Protein AF-A0A645CWG0-F1 (afdb_monomer_lite)

Secondary structure (DSSP, 8-state):
-HHHHHS-EEE--TT-SS-SEEEPPPPPGGGG--------SS-SSSEEEE--EEE-TT--EEEPPPEEEE--

Radius of gyration: 22.32 Å; chains: 1; bounding box: 46×21×60 Å

Organism: NCBI:txid1076179

Structure (mmCIF, N/CA/C/O backbone):
data_AF-A0A645CWG0-F1
#
_entry.id   AF-A0A645CWG0-F1
#
loop_
_atom_site.group_PDB
_atom_site.id
_atom_site.type_symbol
_atom_site.label_atom_id
_atom_site.label_alt_id
_atom_site.label_comp_id
_atom_site.label_asym_id
_atom_site.label_entity_id
_atom_site.label_seq_id
_atom_site.pdbx_PDB_ins_code
_atom_site.Cartn_x
_atom_site.Cartn_y
_atom_site.Cartn_z
_atom_site.occupancy
_atom_site.B_iso_or_equiv
_atom_site.auth_seq_id
_atom_site.auth_comp_id
_atom_site.auth_asym_id
_atom_site.auth_atom_id
_atom_site.pdbx_PDB_model_num
ATOM 1 N N . MET A 1 1 ? 9.171 12.721 -21.993 1.00 63.94 1 MET A N 1
ATOM 2 C CA . MET A 1 1 ? 8.373 11.892 -21.065 1.00 63.94 1 MET A CA 1
ATOM 3 C C . MET A 1 1 ? 7.209 11.193 -21.761 1.00 63.94 1 MET A C 1
ATOM 5 O O . MET A 1 1 ? 7.083 9.990 -21.607 1.00 63.94 1 MET A O 1
ATOM 9 N N . ASP A 1 2 ? 6.434 11.897 -22.594 1.00 82.62 2 ASP A N 1
ATOM 10 C CA . ASP A 1 2 ? 5.312 11.338 -23.377 1.00 82.62 2 ASP A CA 1
ATOM 11 C C . ASP A 1 2 ? 5.645 10.034 -24.142 1.00 82.62 2 ASP A C 1
ATOM 13 O O . ASP A 1 2 ? 4.904 9.057 -24.085 1.00 82.62 2 ASP A O 1
ATOM 17 N N . GLN A 1 3 ? 6.828 9.955 -24.759 1.00 85.06 3 GLN A N 1
ATOM 18 C CA . GLN A 1 3 ? 7.293 8.751 -25.460 1.00 85.06 3 GLN A CA 1
ATOM 19 C C . GLN A 1 3 ? 7.336 7.489 -24.576 1.00 85.06 3 GLN A C 1
ATOM 21 O O . GLN A 1 3 ? 6.950 6.419 -25.037 1.00 85.06 3 GLN A O 1
ATOM 26 N N . LEU A 1 4 ? 7.755 7.609 -23.311 1.00 86.12 4 LEU A N 1
ATOM 27 C CA . LEU A 1 4 ? 7.852 6.477 -22.379 1.00 86.12 4 LEU A CA 1
ATOM 28 C C . LEU A 1 4 ? 6.484 6.033 -21.850 1.00 86.12 4 LEU A C 1
ATOM 30 O O . LEU A 1 4 ? 6.342 4.899 -21.404 1.00 86.12 4 LEU A O 1
ATOM 34 N N . LEU A 1 5 ? 5.474 6.904 -21.889 1.00 89.44 5 LEU A N 1
ATOM 35 C CA . LEU A 1 5 ? 4.111 6.568 -21.469 1.00 89.44 5 LEU A CA 1
ATOM 36 C C . LEU A 1 5 ? 3.354 5.802 -22.561 1.00 89.44 5 LEU A C 1
ATOM 38 O O . LEU A 1 5 ? 2.528 4.945 -22.253 1.00 89.44 5 LEU A O 1
ATOM 42 N N . ARG A 1 6 ? 3.654 6.070 -23.839 1.00 87.88 6 ARG A N 1
ATOM 43 C CA . ARG A 1 6 ? 2.971 5.446 -24.985 1.00 87.88 6 ARG A CA 1
ATOM 44 C C . ARG A 1 6 ? 3.342 3.978 -25.189 1.00 87.88 6 ARG A C 1
ATOM 46 O O . ARG A 1 6 ? 2.510 3.209 -25.663 1.00 87.88 6 ARG A O 1
ATOM 53 N N . GLY A 1 7 ? 4.557 3.570 -24.829 1.00 86.56 7 GLY A N 1
ATOM 54 C CA . GLY A 1 7 ? 4.983 2.184 -24.993 1.00 86.56 7 GLY A CA 1
ATOM 55 C C . GLY A 1 7 ? 6.477 1.969 -24.803 1.00 86.56 7 GLY A C 1
ATOM 56 O O . GLY A 1 7 ? 7.209 2.863 -24.387 1.00 86.56 7 GLY A O 1
ATOM 57 N N . THR A 1 8 ? 6.909 0.748 -25.107 1.00 88.25 8 THR A N 1
ATOM 58 C CA . THR A 1 8 ? 8.327 0.386 -25.145 1.00 88.25 8 THR A CA 1
ATOM 59 C C . THR A 1 8 ? 9.020 1.142 -26.275 1.00 88.25 8 THR A C 1
ATOM 61 O O . THR A 1 8 ? 8.509 1.191 -27.393 1.00 88.25 8 THR A O 1
ATOM 64 N N . TYR A 1 9 ? 10.186 1.709 -25.982 1.00 86.88 9 TYR A N 1
ATOM 65 C CA . TYR A 1 9 ? 11.015 2.414 -26.950 1.00 86.88 9 TYR A CA 1
ATOM 66 C C . TYR A 1 9 ? 12.399 1.778 -27.020 1.00 86.88 9 TYR A C 1
ATOM 68 O O . TYR A 1 9 ? 13.039 1.570 -25.987 1.00 86.88 9 TYR A O 1
ATOM 76 N N . SER A 1 10 ? 12.863 1.526 -28.240 1.00 86.50 10 SER A N 1
ATOM 77 C CA . SER A 1 10 ? 14.176 0.948 -28.507 1.00 86.50 10 SER A CA 1
ATOM 78 C C . SER A 1 10 ? 14.990 1.871 -29.404 1.00 86.50 10 SER A C 1
ATOM 80 O O . SER A 1 10 ? 14.463 2.443 -30.360 1.00 86.50 10 SER A O 1
ATOM 82 N N . ASN A 1 11 ? 16.276 2.026 -29.089 1.00 83.69 11 ASN A N 1
ATOM 83 C CA . ASN A 1 11 ? 17.204 2.842 -29.861 1.00 83.69 11 ASN A CA 1
ATOM 84 C C . ASN A 1 11 ? 18.418 2.024 -30.315 1.00 83.69 11 ASN A C 1
ATOM 86 O O . ASN A 1 11 ? 18.944 1.187 -29.575 1.00 83.69 11 ASN A O 1
ATOM 90 N N . PHE A 1 12 ? 18.888 2.312 -31.525 1.00 82.44 12 PHE A N 1
ATOM 91 C CA . PHE A 1 12 ? 20.057 1.678 -32.123 1.00 82.44 12 PHE A CA 1
ATOM 92 C C . PHE A 1 12 ? 21.232 2.652 -32.072 1.00 82.44 12 PHE A C 1
ATOM 94 O O . PHE A 1 12 ? 21.121 3.801 -32.499 1.00 82.44 12 PHE A O 1
ATOM 101 N N . MET A 1 13 ? 22.369 2.203 -31.545 1.00 81.19 13 MET A N 1
ATOM 102 C CA . MET A 1 13 ? 23.615 2.962 -31.645 1.00 81.19 13 MET A CA 1
ATOM 103 C C . MET A 1 13 ? 24.267 2.669 -32.999 1.00 81.19 13 MET A C 1
ATOM 105 O O . MET A 1 13 ? 24.262 1.524 -33.454 1.00 81.19 13 MET A O 1
ATOM 109 N N . ILE A 1 14 ? 24.821 3.696 -33.650 1.00 78.44 14 ILE A N 1
ATOM 110 C CA . ILE A 1 14 ? 25.444 3.570 -34.977 1.00 78.44 14 ILE A CA 1
ATOM 111 C C . ILE A 1 14 ? 26.494 2.447 -34.942 1.00 78.44 14 ILE A C 1
ATOM 113 O O . ILE A 1 14 ? 27.417 2.485 -34.131 1.00 78.44 14 ILE A O 1
ATOM 117 N N . GLY A 1 15 ? 26.334 1.453 -35.822 1.00 74.69 15 GLY A N 1
ATOM 118 C CA . GLY A 1 15 ? 27.252 0.318 -35.977 1.00 74.69 15 GLY A CA 1
ATOM 119 C C . GLY A 1 15 ? 26.769 -1.022 -35.407 1.00 74.69 15 GLY A C 1
ATOM 120 O O . GLY A 1 15 ? 27.411 -2.035 -35.672 1.00 74.69 15 GLY A O 1
ATOM 121 N N . TRP A 1 16 ? 25.644 -1.068 -34.684 1.00 68.94 16 TRP A N 1
ATOM 122 C CA . TRP A 1 16 ? 25.103 -2.309 -34.110 1.00 68.94 16 TRP A CA 1
ATOM 123 C C . TRP A 1 16 ? 23.857 -2.794 -34.862 1.00 68.94 16 TRP A C 1
ATOM 125 O O . TRP A 1 16 ? 22.970 -2.006 -35.180 1.00 68.94 16 TRP A O 1
ATOM 135 N N . LEU A 1 17 ? 23.785 -4.104 -35.135 1.00 69.19 17 LEU A N 1
ATOM 136 C CA . LEU A 1 17 ? 22.681 -4.738 -35.878 1.00 69.19 17 LEU A CA 1
ATOM 137 C C . LEU A 1 17 ? 21.444 -5.053 -35.008 1.00 69.19 17 LEU A C 1
ATOM 139 O O . LEU A 1 17 ? 20.423 -5.488 -35.534 1.00 69.19 17 LEU A O 1
ATOM 143 N N . SER A 1 18 ? 21.537 -4.872 -33.689 1.00 74.50 18 SER A N 1
ATOM 144 C CA . SER A 1 18 ? 20.482 -5.153 -32.708 1.00 74.50 18 SER A CA 1
ATOM 145 C C . SER A 1 18 ? 20.190 -3.927 -31.844 1.00 74.50 18 SER A C 1
ATOM 147 O O . SER A 1 18 ? 21.041 -3.044 -31.712 1.00 74.50 18 SER A O 1
ATOM 149 N N . GLU A 1 19 ? 18.996 -3.883 -31.244 1.00 70.69 19 GLU A N 1
ATOM 150 C CA . GLU A 1 19 ? 18.596 -2.820 -30.315 1.00 70.69 19 GLU A CA 1
ATOM 151 C C . GLU A 1 19 ? 19.645 -2.686 -29.207 1.00 70.69 19 GLU A C 1
ATOM 153 O O . GLU A 1 19 ? 19.945 -3.649 -28.502 1.00 70.69 19 GLU A O 1
ATOM 158 N N . ALA A 1 20 ? 20.247 -1.504 -29.091 1.00 80.06 20 ALA A N 1
ATOM 159 C CA . ALA A 1 20 ? 21.357 -1.284 -28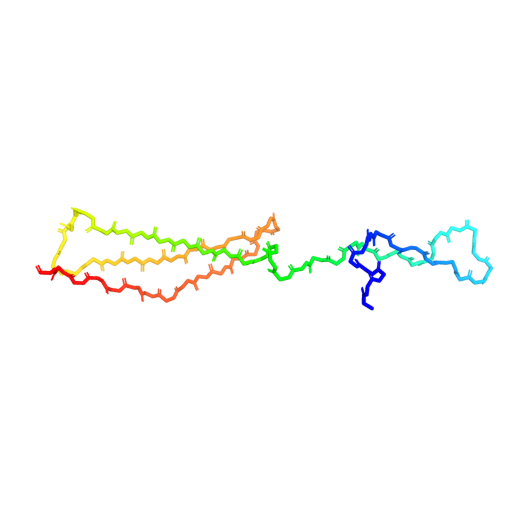.170 1.00 80.06 20 ALA A CA 1
ATOM 160 C C . ALA A 1 20 ? 20.862 -0.843 -26.785 1.00 80.06 20 ALA A C 1
ATOM 162 O O . ALA A 1 20 ? 21.535 -1.066 -25.781 1.00 80.06 20 ALA A O 1
ATOM 163 N N . ILE A 1 21 ? 19.689 -0.202 -26.735 1.00 84.50 21 ILE A N 1
ATOM 164 C CA . ILE A 1 21 ? 19.038 0.274 -25.513 1.00 84.50 21 ILE A CA 1
ATOM 165 C C . ILE A 1 21 ? 17.529 0.097 -25.675 1.00 84.50 21 ILE A C 1
ATOM 167 O O . ILE A 1 21 ? 16.961 0.574 -26.659 1.00 84.50 21 ILE A O 1
ATOM 171 N N . GLN A 1 22 ? 16.885 -0.523 -24.687 1.00 87.81 22 GLN A N 1
ATOM 172 C CA . GLN A 1 22 ? 15.436 -0.700 -24.631 1.00 87.81 22 GLN A CA 1
ATOM 173 C C . GLN A 1 22 ? 14.891 -0.151 -23.310 1.00 87.81 22 GLN A C 1
ATOM 175 O O . GLN A 1 22 ? 15.333 -0.539 -22.230 1.00 87.81 22 GLN A O 1
ATOM 180 N N . PHE A 1 23 ? 13.904 0.735 -23.402 1.00 89.19 23 PHE A N 1
ATOM 181 C CA . PHE A 1 23 ? 13.136 1.226 -22.264 1.00 89.19 23 PHE A CA 1
ATOM 182 C C . PHE A 1 23 ? 11.722 0.664 -22.332 1.00 89.19 23 PHE A C 1
ATOM 184 O O . PHE A 1 23 ? 11.008 0.875 -23.314 1.00 89.19 23 PHE A O 1
ATOM 191 N N . HIS A 1 24 ? 11.296 -0.029 -21.280 1.00 88.88 24 HIS A N 1
ATOM 192 C CA . HIS A 1 24 ? 9.898 -0.419 -21.133 1.00 88.88 24 HIS A CA 1
ATOM 193 C C . HIS A 1 24 ? 9.016 0.799 -20.854 1.00 88.88 24 HIS A C 1
ATOM 195 O O . HIS A 1 24 ? 9.486 1.830 -20.368 1.00 88.88 24 HIS A O 1
ATOM 201 N N . ARG A 1 25 ? 7.717 0.652 -21.142 1.00 90.25 25 ARG A N 1
ATOM 202 C CA . ARG A 1 25 ? 6.715 1.668 -20.817 1.00 90.25 25 ARG A CA 1
ATOM 203 C C . ARG A 1 25 ? 6.834 2.068 -19.343 1.00 90.25 25 ARG A C 1
ATOM 205 O O . ARG A 1 25 ? 6.812 1.204 -18.466 1.00 90.25 25 ARG A O 1
ATOM 212 N N . ALA A 1 26 ? 6.911 3.367 -19.081 1.00 90.25 26 ALA A N 1
ATOM 213 C CA . ALA A 1 26 ? 6.9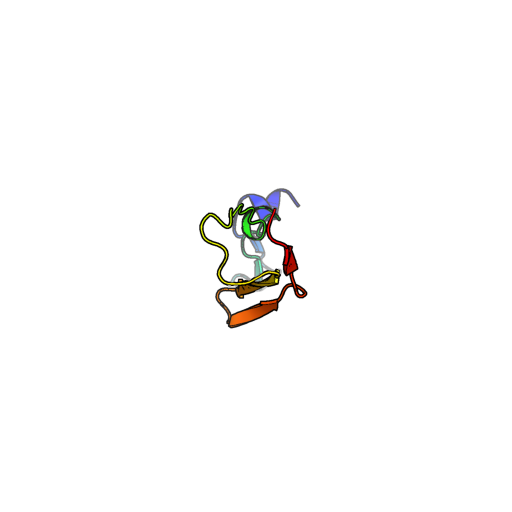24 3.896 -17.728 1.00 90.25 26 ALA A CA 1
ATOM 214 C C . ALA A 1 26 ? 5.593 3.589 -17.022 1.00 90.25 26 ALA A C 1
ATOM 216 O O . ALA A 1 26 ? 4.516 3.759 -17.597 1.00 90.25 26 ALA A O 1
ATOM 217 N N . ALA A 1 27 ? 5.670 3.138 -15.770 1.00 88.50 27 ALA A N 1
ATOM 218 C CA . ALA A 1 27 ? 4.500 3.031 -14.909 1.00 88.50 27 ALA A CA 1
ATOM 219 C C . ALA A 1 27 ? 4.110 4.432 -14.414 1.00 88.50 27 ALA A C 1
ATOM 221 O O . ALA A 1 27 ? 4.968 5.185 -13.951 1.00 88.50 27 ALA A O 1
ATOM 222 N N . THR A 1 28 ? 2.830 4.784 -14.527 1.00 88.94 28 THR A N 1
ATOM 223 C CA . THR A 1 28 ? 2.285 6.010 -13.931 1.00 88.94 28 THR A CA 1
ATOM 224 C C . THR A 1 28 ? 2.100 5.829 -12.426 1.00 88.94 28 THR A C 1
ATOM 226 O O . THR A 1 28 ? 2.053 4.703 -11.928 1.00 88.94 28 THR A O 1
ATOM 229 N N . GLU A 1 29 ? 1.971 6.938 -11.694 1.00 87.81 29 GLU A N 1
ATOM 230 C CA . GLU A 1 29 ? 1.687 6.927 -10.250 1.00 87.81 29 GLU A CA 1
ATOM 231 C C . GLU A 1 29 ? 0.446 6.087 -9.914 1.00 87.81 29 GLU A C 1
ATOM 233 O O . GLU A 1 29 ? 0.447 5.337 -8.943 1.00 87.81 29 GLU A O 1
ATOM 238 N N . GLU A 1 30 ? -0.579 6.146 -10.766 1.00 85.94 30 GLU A N 1
ATOM 239 C CA . GLU A 1 30 ? -1.834 5.402 -10.612 1.00 85.94 30 GLU A CA 1
ATOM 240 C C . GLU A 1 30 ? -1.628 3.888 -10.485 1.00 85.94 30 GLU A C 1
ATOM 242 O O . GLU A 1 30 ? -2.383 3.228 -9.783 1.00 85.94 30 GLU A O 1
ATOM 247 N N . VAL A 1 31 ? -0.576 3.329 -11.098 1.00 84.94 31 VAL A N 1
ATOM 248 C CA . VAL A 1 31 ? -0.257 1.892 -11.006 1.00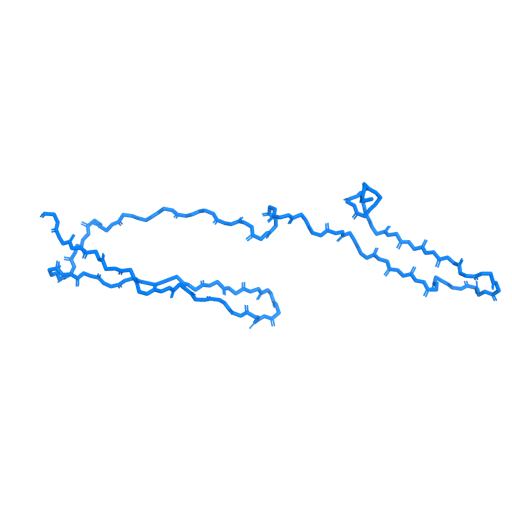 84.94 31 VAL A CA 1
ATOM 249 C C . VAL A 1 31 ? 0.164 1.491 -9.583 1.00 84.94 31 VAL A C 1
ATOM 251 O O . VAL A 1 31 ? 0.089 0.316 -9.226 1.00 84.94 31 VAL A O 1
ATOM 254 N N . TYR A 1 32 ? 0.589 2.455 -8.765 1.00 84.81 32 TYR A N 1
ATOM 255 C CA . TYR A 1 32 ? 1.020 2.253 -7.380 1.00 84.81 32 TYR A CA 1
ATOM 256 C C . TYR A 1 32 ? 0.099 2.917 -6.350 1.00 84.81 32 TYR A C 1
ATOM 258 O O . TYR A 1 32 ? 0.342 2.785 -5.150 1.00 84.81 32 TYR A O 1
ATOM 266 N N . LYS A 1 33 ? -0.953 3.616 -6.790 1.00 90.06 33 LYS A N 1
ATOM 267 C CA . LYS A 1 33 ? -1.913 4.274 -5.905 1.00 90.06 33 LYS A CA 1
ATOM 268 C C . LYS A 1 33 ? -3.106 3.358 -5.655 1.00 90.06 33 LYS A C 1
ATOM 270 O O . LYS A 1 33 ? -3.780 2.928 -6.584 1.00 90.06 33 LYS A O 1
ATOM 275 N N . ILE A 1 34 ? -3.374 3.083 -4.383 1.00 86.88 34 ILE A N 1
ATOM 276 C CA . ILE A 1 34 ? -4.534 2.313 -3.933 1.00 86.88 34 ILE A CA 1
ATOM 277 C C . ILE A 1 34 ? -5.209 3.114 -2.827 1.00 86.88 34 ILE A C 1
ATOM 279 O O . ILE A 1 34 ? -4.540 3.616 -1.925 1.00 86.88 34 ILE A O 1
ATOM 283 N N . GLU A 1 35 ? -6.529 3.213 -2.900 1.00 91.00 35 GLU A N 1
ATOM 284 C CA . GLU A 1 35 ? -7.367 3.795 -1.862 1.00 91.00 35 GLU A CA 1
ATOM 285 C C . GLU A 1 35 ? -8.359 2.728 -1.399 1.00 91.00 35 GLU A C 1
ATOM 287 O O . GLU A 1 35 ? -8.942 2.014 -2.218 1.00 91.00 35 GLU A O 1
ATOM 292 N N . TYR A 1 36 ? -8.492 2.567 -0.086 1.00 88.56 36 TYR A N 1
ATOM 293 C CA . TYR A 1 36 ? -9.361 1.566 0.517 1.00 88.56 36 TYR A CA 1
ATOM 294 C C . TYR A 1 36 ? -9.945 2.110 1.816 1.00 88.56 36 TYR A C 1
ATOM 296 O O . TYR A 1 36 ? -9.226 2.693 2.628 1.00 88.56 36 TYR A O 1
ATOM 304 N N . THR A 1 37 ? -11.241 1.891 2.013 1.00 92.25 37 THR A N 1
ATOM 305 C CA . THR A 1 37 ? -11.971 2.280 3.220 1.00 92.25 37 THR A CA 1
ATOM 306 C C . THR A 1 37 ? -12.536 1.029 3.874 1.00 92.25 37 THR A C 1
ATOM 308 O O . THR A 1 37 ? -13.104 0.173 3.199 1.00 92.25 37 THR A O 1
ATOM 311 N N . MET A 1 38 ? -12.377 0.934 5.190 1.00 90.12 38 MET A N 1
ATOM 312 C CA . MET A 1 38 ? -12.919 -0.132 6.023 1.00 90.12 38 MET A CA 1
ATOM 313 C C . MET A 1 38 ? -13.585 0.498 7.239 1.00 90.12 38 MET A C 1
ATOM 315 O O . MET A 1 38 ? -13.025 1.421 7.830 1.00 90.12 38 MET A O 1
ATOM 319 N N . THR A 1 39 ? -14.743 -0.038 7.607 1.00 90.88 39 THR A N 1
ATOM 320 C CA . THR A 1 39 ? -15.446 0.284 8.848 1.00 90.88 39 THR A CA 1
ATOM 321 C C . THR A 1 39 ? -15.368 -0.918 9.781 1.00 90.88 39 THR A C 1
ATOM 323 O O . THR A 1 39 ? -15.419 -2.061 9.323 1.00 90.88 39 THR A O 1
A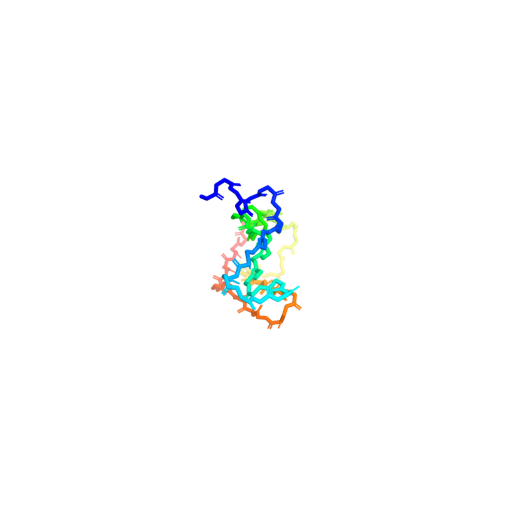TOM 326 N N . ASP A 1 40 ? -15.207 -0.653 11.074 1.00 90.56 40 ASP A N 1
ATOM 327 C CA . ASP A 1 40 ? -15.260 -1.666 12.123 1.00 90.56 40 ASP A CA 1
ATOM 328 C C . ASP A 1 40 ? -16.690 -1.772 12.672 1.00 90.56 40 ASP A C 1
ATOM 330 O O . ASP A 1 40 ? -17.098 -1.002 13.540 1.00 90.56 40 ASP A O 1
ATOM 334 N N . ASP A 1 41 ? -17.476 -2.694 12.111 1.00 90.25 41 ASP A N 1
ATOM 335 C CA . ASP A 1 41 ? -18.880 -2.897 12.492 1.00 90.25 41 ASP A CA 1
ATOM 336 C C . ASP A 1 41 ? -19.046 -3.809 13.725 1.00 90.25 41 ASP A C 1
ATOM 338 O O . ASP A 1 41 ? -20.155 -3.953 14.248 1.00 90.25 41 ASP A O 1
ATOM 342 N N . ALA A 1 42 ? -17.973 -4.461 14.185 1.00 90.44 42 ALA A N 1
ATOM 343 C CA . ALA A 1 42 ? -18.019 -5.416 15.289 1.00 90.44 42 ALA A CA 1
ATOM 344 C C . ALA A 1 42 ? -16.765 -5.316 16.179 1.00 90.44 42 ALA A C 1
ATOM 346 O O . ALA A 1 42 ? -15.949 -6.242 16.167 1.00 90.44 42 ALA A O 1
ATOM 347 N N . PRO A 1 43 ? -16.646 -4.247 16.994 1.00 89.31 43 PRO A N 1
ATOM 348 C CA . PRO A 1 43 ? -15.485 -4.043 17.853 1.00 89.31 43 PRO A CA 1
ATOM 349 C C . PRO A 1 43 ? -15.303 -5.199 18.840 1.00 89.31 43 PRO A C 1
ATOM 351 O O . PRO A 1 43 ? -16.239 -5.564 19.566 1.00 89.31 43 PRO A O 1
ATOM 354 N N . GLU A 1 44 ? -14.097 -5.764 18.895 1.00 89.25 44 GLU A N 1
ATOM 355 C CA . GLU A 1 44 ? -13.766 -6.866 19.807 1.00 89.25 44 GLU A CA 1
ATOM 356 C C . GLU A 1 44 ? -13.323 -6.347 21.183 1.00 89.25 44 GLU A C 1
ATOM 358 O O . GLU A 1 44 ? -13.487 -7.039 22.196 1.00 89.25 44 GLU A O 1
ATOM 363 N N . LYS A 1 45 ? -12.757 -5.133 21.237 1.00 91.31 45 LYS A N 1
ATOM 364 C CA . LYS A 1 45 ? -12.209 -4.505 22.450 1.00 91.31 45 LYS A CA 1
ATOM 365 C C . LYS A 1 45 ? -12.645 -3.044 22.585 1.00 91.31 45 LYS A C 1
ATOM 367 O O . LYS A 1 45 ? -13.299 -2.480 21.717 1.00 91.31 45 LYS A O 1
ATOM 372 N N . ASP A 1 46 ? -12.249 -2.417 23.694 1.00 92.12 46 ASP A N 1
ATOM 373 C CA . ASP A 1 46 ? -12.396 -0.964 23.883 1.00 92.12 46 ASP A CA 1
ATOM 374 C C . ASP A 1 46 ? -11.521 -0.169 22.897 1.00 92.12 46 ASP A C 1
ATOM 376 O O . ASP A 1 46 ? -11.906 0.911 22.446 1.00 92.12 46 ASP A O 1
ATOM 380 N N . THR A 1 47 ? -10.357 -0.730 22.547 1.00 93.69 47 THR A N 1
ATOM 381 C CA . THR A 1 47 ? -9.470 -0.233 21.492 1.00 93.69 47 THR A CA 1
ATOM 382 C C . THR A 1 47 ? -9.001 -1.397 20.630 1.00 93.69 47 THR A C 1
ATOM 384 O O . THR A 1 47 ? -8.267 -2.276 21.101 1.00 93.69 47 THR A O 1
ATOM 387 N N . ASP A 1 48 ? -9.370 -1.358 19.358 1.00 93.94 48 ASP A N 1
ATOM 388 C CA . ASP A 1 48 ? -8.923 -2.298 18.344 1.00 93.94 48 ASP A CA 1
ATOM 389 C C . ASP A 1 48 ? -7.701 -1.766 17.588 1.00 93.94 48 ASP A C 1
ATOM 391 O O . ASP A 1 48 ? -7.425 -0.562 17.518 1.00 93.94 48 ASP A O 1
ATOM 395 N N . TYR A 1 49 ? -6.904 -2.703 17.080 1.00 93.62 49 TYR A N 1
ATOM 396 C CA . TYR A 1 49 ? -5.616 -2.435 16.452 1.00 93.62 49 TYR A CA 1
ATOM 397 C C . TYR A 1 49 ? -5.610 -2.940 15.018 1.00 93.62 49 TYR A C 1
ATOM 399 O O . TYR A 1 49 ? -5.794 -4.131 14.758 1.00 93.62 49 TYR A O 1
ATOM 407 N N . TYR A 1 50 ? -5.279 -2.039 14.102 1.00 94.12 50 TYR A N 1
ATOM 408 C CA . TYR A 1 50 ? -5.188 -2.320 12.681 1.00 94.12 50 TYR A CA 1
ATOM 409 C C . TYR A 1 50 ? -3.836 -1.878 12.123 1.00 94.12 50 TYR A C 1
ATOM 411 O O . TYR A 1 50 ? -3.188 -0.954 12.621 1.00 94.12 50 TYR A O 1
ATOM 419 N N . TYR A 1 51 ? -3.403 -2.545 11.057 1.00 94.81 51 TYR A N 1
ATOM 420 C CA . TYR A 1 51 ? -2.250 -2.136 10.264 1.00 94.81 51 TYR A CA 1
ATOM 421 C C . TYR A 1 51 ? -2.405 -2.637 8.830 1.00 94.81 51 TYR A C 1
ATOM 423 O O . TYR A 1 51 ? -2.990 -3.690 8.569 1.00 94.81 51 TYR A O 1
ATOM 431 N N . VAL A 1 52 ? -1.861 -1.877 7.888 1.00 93.94 52 VAL A N 1
ATOM 432 C CA . VAL A 1 52 ? -1.916 -2.174 6.460 1.00 93.94 52 VAL A CA 1
ATOM 433 C C . VAL A 1 52 ? -0.557 -2.679 6.001 1.00 93.94 52 VAL A C 1
ATOM 435 O O . VAL A 1 52 ? 0.491 -2.156 6.388 1.00 93.94 52 VAL A O 1
ATOM 438 N N . ARG A 1 53 ? -0.576 -3.699 5.142 1.00 93.38 53 ARG A N 1
ATOM 439 C CA . ARG A 1 53 ? 0.606 -4.202 4.442 1.00 93.38 53 ARG A CA 1
ATOM 440 C C . ARG A 1 53 ? 0.374 -4.166 2.950 1.00 93.38 53 ARG A C 1
ATOM 442 O O . ARG A 1 53 ? -0.638 -4.672 2.473 1.00 93.38 53 ARG A O 1
ATOM 449 N N . VAL A 1 54 ? 1.349 -3.641 2.226 1.00 91.12 54 VAL A N 1
ATOM 450 C CA . VAL A 1 54 ? 1.340 -3.615 0.765 1.00 91.12 54 VAL A CA 1
ATOM 451 C C . VAL A 1 54 ? 2.578 -4.346 0.272 1.00 91.12 54 VAL A C 1
ATOM 453 O O . VAL A 1 54 ? 3.662 -4.182 0.834 1.00 91.12 54 VAL A O 1
ATOM 456 N N . ARG A 1 55 ? 2.413 -5.165 -0.769 1.00 91.62 55 ARG A N 1
ATOM 457 C CA . ARG A 1 55 ? 3.526 -5.832 -1.447 1.00 91.62 55 ARG A CA 1
ATOM 458 C C . ARG A 1 55 ? 3.504 -5.542 -2.937 1.00 91.62 55 ARG A C 1
ATOM 460 O O . ARG A 1 55 ? 2.447 -5.600 -3.565 1.00 91.62 55 ARG A O 1
ATOM 467 N N 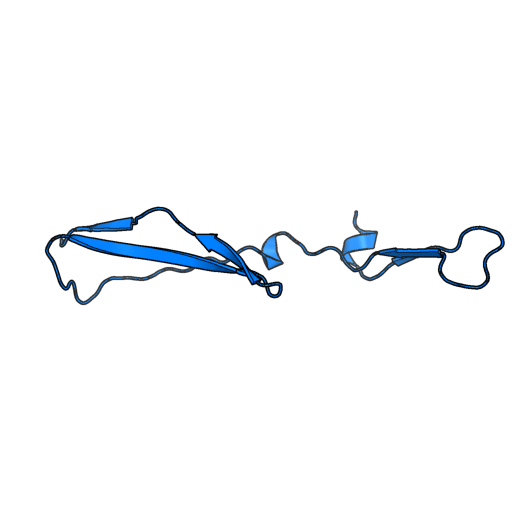. GLN A 1 56 ? 4.674 -5.295 -3.502 1.00 86.81 56 GLN A N 1
ATOM 468 C CA . GLN A 1 56 ? 4.872 -5.295 -4.945 1.00 86.81 56 GLN A CA 1
ATOM 469 C C . GLN A 1 56 ? 5.027 -6.739 -5.459 1.00 86.81 56 GLN A C 1
ATOM 471 O O . GLN A 1 56 ? 5.217 -7.687 -4.690 1.00 86.81 56 GLN A O 1
ATOM 476 N N . ARG A 1 57 ? 4.905 -6.938 -6.779 1.00 85.19 57 ARG A N 1
ATOM 477 C CA . ARG A 1 57 ? 4.987 -8.273 -7.412 1.00 85.19 57 ARG A CA 1
ATOM 478 C C . ARG A 1 57 ? 6.347 -8.953 -7.200 1.00 85.19 57 ARG A C 1
ATOM 480 O O . ARG A 1 57 ? 6.426 -10.176 -7.230 1.00 85.19 57 ARG A O 1
ATOM 487 N N . ASP A 1 58 ? 7.386 -8.164 -6.975 1.00 87.56 58 ASP A N 1
ATOM 488 C CA . ASP A 1 58 ? 8.758 -8.579 -6.675 1.00 87.56 58 ASP A CA 1
ATOM 489 C C . ASP A 1 58 ? 8.999 -8.879 -5.180 1.00 87.56 58 ASP A C 1
ATOM 491 O O . ASP A 1 58 ? 10.131 -9.135 -4.783 1.00 87.56 58 ASP A O 1
ATOM 495 N N . ASN A 1 59 ? 7.938 -8.902 -4.360 1.00 89.31 59 ASN A N 1
ATOM 496 C CA . ASN A 1 59 ? 7.970 -9.118 -2.911 1.00 89.31 59 ASN A CA 1
ATOM 497 C C . ASN A 1 59 ? 8.680 -8.024 -2.101 1.00 89.31 59 ASN A C 1
ATOM 499 O O . ASN A 1 59 ? 9.067 -8.278 -0.960 1.00 89.31 59 ASN A O 1
ATOM 503 N N . ASN A 1 60 ? 8.789 -6.802 -2.621 1.00 90.56 60 ASN A N 1
ATOM 504 C CA . ASN A 1 60 ? 9.101 -5.649 -1.781 1.00 90.56 60 ASN A CA 1
ATOM 505 C C . ASN A 1 60 ? 7.874 -5.247 -0.951 1.00 90.56 60 ASN A C 1
ATOM 507 O O . ASN A 1 60 ? 6.761 -5.167 -1.478 1.00 90.56 60 ASN A O 1
ATOM 511 N N . TRP A 1 61 ? 8.071 -5.019 0.351 1.00 92.81 61 TRP A N 1
ATOM 512 C CA . TRP A 1 61 ? 6.996 -4.768 1.317 1.00 92.81 61 TRP A CA 1
ATOM 513 C C . TRP A 1 61 ? 7.050 -3.360 1.898 1.00 92.81 61 TRP A C 1
ATOM 515 O O . TRP A 1 61 ? 8.121 -2.836 2.198 1.00 92.81 61 TRP A O 1
ATOM 525 N N . ALA A 1 62 ? 5.868 -2.804 2.144 1.00 91.00 62 ALA A N 1
ATOM 526 C CA . ALA A 1 62 ? 5.660 -1.615 2.955 1.00 91.00 62 ALA A CA 1
ATOM 527 C C . ALA A 1 62 ? 4.585 -1.890 4.016 1.00 91.00 62 ALA A C 1
ATOM 529 O O . ALA A 1 62 ? 3.669 -2.693 3.809 1.00 91.00 62 ALA A O 1
ATOM 530 N N . PHE A 1 63 ? 4.705 -1.211 5.154 1.00 93.94 63 PHE A N 1
ATOM 531 C CA . PHE A 1 63 ? 3.836 -1.374 6.316 1.00 93.94 63 PHE A CA 1
ATOM 532 C C . PHE A 1 63 ? 3.365 0.002 6.778 1.00 93.94 63 PHE A C 1
ATOM 534 O O . PHE A 1 63 ? 4.143 0.958 6.751 1.00 93.94 63 PHE A O 1
ATOM 541 N N . SER A 1 64 ? 2.112 0.106 7.216 1.00 93.06 64 SER A N 1
ATOM 542 C CA . SER A 1 64 ? 1.654 1.290 7.939 1.00 93.06 64 SER A CA 1
ATOM 543 C C . SER A 1 64 ?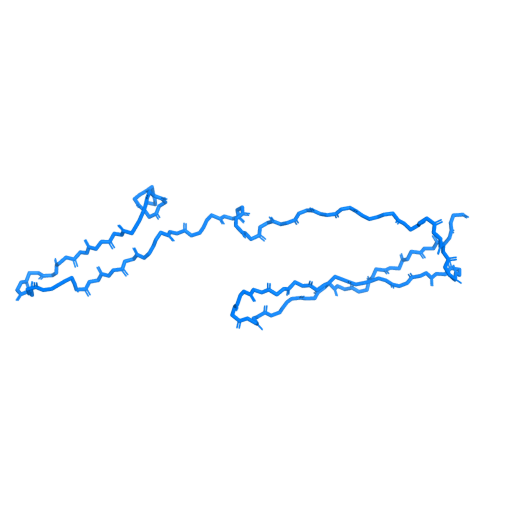 2.163 1.273 9.379 1.00 93.06 64 SER A C 1
ATOM 545 O O . SER A 1 64 ? 2.534 0.231 9.925 1.00 93.06 64 SER A O 1
ATOM 547 N N . SER A 1 65 ? 2.104 2.430 10.033 1.00 94.81 65 SER A N 1
ATOM 548 C CA . SER A 1 65 ? 2.097 2.474 11.491 1.00 94.81 65 SER A CA 1
ATOM 549 C C . SER A 1 65 ? 0.846 1.785 12.052 1.00 94.81 65 SER A C 1
ATOM 551 O O . SER A 1 65 ? -0.111 1.495 11.328 1.00 94.81 65 SER A O 1
ATOM 553 N N . ALA A 1 66 ? 0.858 1.570 13.365 1.00 94.69 66 ALA A N 1
ATOM 554 C CA . ALA A 1 66 ? -0.318 1.204 14.139 1.00 94.69 66 ALA A CA 1
ATOM 555 C C . ALA A 1 66 ? -1.480 2.178 13.897 1.00 94.69 66 ALA A C 1
ATOM 557 O O . ALA A 1 66 ? -1.274 3.394 13.926 1.00 94.69 66 ALA A O 1
ATOM 558 N N . ILE A 1 67 ? -2.682 1.639 13.717 1.00 94.12 67 ILE A N 1
ATOM 559 C CA . ILE A 1 67 ? -3.938 2.385 13.688 1.00 94.12 67 ILE A CA 1
ATOM 560 C C . ILE A 1 67 ? -4.762 1.898 14.878 1.00 94.12 67 ILE A C 1
ATOM 562 O O . ILE A 1 67 ? -5.064 0.709 14.974 1.00 94.12 67 ILE A O 1
ATOM 566 N N . TRP A 1 68 ? -5.081 2.811 15.791 1.00 94.38 68 TRP A N 1
ATOM 567 C CA . TRP A 1 68 ? -5.858 2.527 16.996 1.00 94.38 68 TRP A CA 1
ATOM 568 C C . TRP A 1 68 ? -7.275 3.045 16.799 1.00 94.38 68 TRP A C 1
ATOM 570 O O . TRP A 1 68 ? -7.456 4.229 16.512 1.00 94.38 68 TRP A O 1
ATOM 580 N N . VAL A 1 69 ? -8.260 2.168 16.948 1.00 92.25 69 VAL A N 1
ATOM 581 C CA . VAL A 1 69 ? -9.676 2.501 16.793 1.00 92.25 69 VAL A CA 1
ATOM 582 C C . VAL A 1 69 ? -10.343 2.277 18.137 1.00 92.25 69 VAL A C 1
ATOM 584 O O . VAL A 1 69 ? -10.358 1.160 18.637 1.00 92.25 69 VAL A O 1
ATOM 587 N N . ASN A 1 70 ? -10.834 3.349 18.753 1.00 91.12 70 ASN A N 1
ATOM 588 C CA . ASN A 1 70 ? -11.605 3.237 19.986 1.00 91.12 70 ASN A CA 1
ATOM 589 C C . ASN A 1 70 ? -13.068 2.987 19.645 1.00 91.12 70 ASN A C 1
ATOM 591 O O . ASN A 1 70 ? -13.563 3.494 18.638 1.00 91.12 70 ASN A O 1
ATOM 595 N N . LYS A 1 71 ? -13.755 2.264 20.522 1.00 84.00 71 LYS A N 1
ATOM 596 C CA . LYS A 1 71 ? -15.203 2.113 20.447 1.00 84.00 71 LYS A CA 1
ATOM 597 C C . LYS A 1 71 ? -15.897 3.474 20.599 1.00 84.00 71 LYS A C 1
ATOM 599 O O . LYS A 1 71 ? -15.493 4.268 21.452 1.00 84.00 71 LYS A O 1
ATOM 604 N N . GLU A 1 72 ? -16.906 3.730 19.764 1.00 71.69 72 GLU A N 1
ATOM 605 C CA . GLU A 1 72 ? -17.795 4.900 19.889 1.00 71.69 72 GLU A CA 1
ATOM 606 C C . GLU A 1 72 ? -18.701 4.827 21.126 1.00 71.69 72 GLU A C 1
ATOM 608 O O . GLU A 1 72 ? -19.142 3.708 21.494 1.00 71.69 72 GLU A O 1
#

pLDDT: mean 87.35, std 6.7, range [63.94, 94.81]

Sequence (72 aa):
MDQLLRGTYSNFMIGWLSEAIQFHRAATEEVYKIEYTMTDDAPEKDTDYYYVRVRQRDNNWAFSSAIWVNKE

Foldseek 3Di:
DVVLQVFKDFDDDPPDPDGPDIHGRDDDVVVVDDDDDDDDPDDPDQKDWDKDWDADPVGDIDIDPIDIDGDD